Protein AF-A0A271JFL4-F1 (afdb_monomer_lite)

Structure (mmCIF, N/CA/C/O backbone):
data_AF-A0A271JFL4-F1
#
_entry.id   AF-A0A271JFL4-F1
#
loop_
_atom_site.group_PDB
_atom_site.id
_atom_site.type_symbol
_atom_site.label_atom_id
_atom_site.label_alt_id
_atom_site.label_comp_id
_atom_site.label_asym_id
_atom_site.label_entity_id
_atom_site.label_seq_id
_atom_site.pdbx_PDB_ins_code
_atom_site.Cartn_x
_atom_site.Cartn_y
_atom_site.Cartn_z
_atom_site.occupancy
_atom_site.B_iso_or_equiv
_atom_site.auth_seq_id
_atom_site.auth_comp_id
_atom_site.auth_asym_id
_atom_site.auth_atom_id
_atom_site.pdbx_PDB_model_num
ATOM 1 N N . MET A 1 1 ? 11.019 -20.617 -13.189 1.00 50.66 1 MET A N 1
ATOM 2 C CA . MET A 1 1 ? 11.891 -19.596 -12.569 1.00 50.66 1 MET A CA 1
ATOM 3 C C . MET A 1 1 ? 11.987 -18.333 -13.419 1.00 50.66 1 MET A C 1
ATOM 5 O O . MET A 1 1 ? 11.878 -17.269 -12.836 1.00 50.66 1 MET A O 1
ATOM 9 N N . GLU A 1 2 ? 12.081 -18.415 -14.754 1.00 57.59 2 GLU A N 1
ATOM 10 C CA . GLU A 1 2 ? 12.152 -17.226 -15.637 1.00 57.59 2 GLU A CA 1
ATOM 11 C C . GLU A 1 2 ? 10.976 -16.249 -15.477 1.00 57.59 2 GLU A C 1
ATOM 13 O O . GLU A 1 2 ? 11.210 -15.077 -15.221 1.00 57.59 2 GLU A O 1
ATOM 18 N N . VAL A 1 3 ? 9.728 -16.735 -15.473 1.00 57.0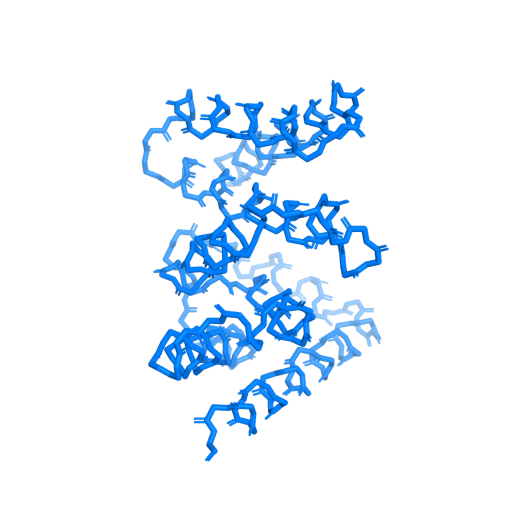0 3 VAL A N 1
ATOM 19 C CA . VAL A 1 3 ? 8.528 -15.884 -15.285 1.00 57.00 3 VAL A CA 1
ATOM 20 C C . VAL A 1 3 ? 8.531 -15.152 -13.934 1.00 57.00 3 VAL A C 1
ATOM 22 O O . VAL A 1 3 ? 8.027 -14.046 -13.809 1.00 57.00 3 VAL A O 1
ATOM 25 N N . LEU A 1 4 ? 9.117 -15.748 -12.894 1.00 57.62 4 LEU A N 1
ATOM 26 C CA . LEU A 1 4 ? 9.225 -15.122 -11.573 1.00 57.62 4 LEU A CA 1
ATOM 27 C C . LEU A 1 4 ? 10.304 -14.047 -11.524 1.00 57.62 4 LEU A C 1
ATOM 29 O O . LEU A 1 4 ? 10.084 -12.993 -10.934 1.00 57.62 4 LEU A O 1
ATOM 33 N N . GLN A 1 5 ? 11.441 -14.309 -12.165 1.00 65.31 5 GLN A N 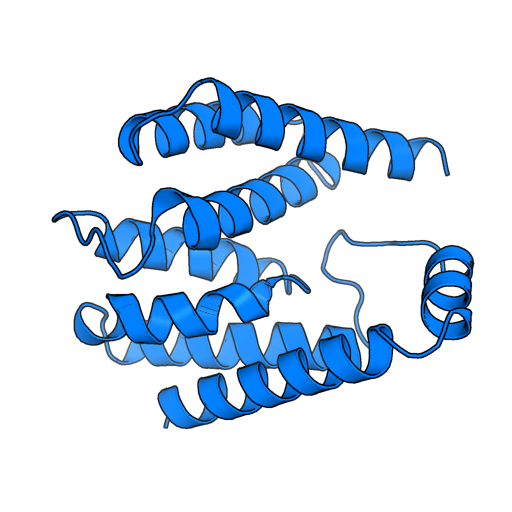1
ATOM 34 C CA . GLN A 1 5 ? 12.510 -13.332 -12.328 1.00 65.31 5 GLN A CA 1
ATOM 35 C C . GLN A 1 5 ? 12.007 -12.121 -13.124 1.00 65.31 5 GLN A C 1
ATOM 37 O O . GLN A 1 5 ? 12.209 -10.987 -12.713 1.00 65.31 5 GLN A O 1
ATOM 42 N N . GLU A 1 6 ? 11.289 -12.369 -14.219 1.00 68.81 6 GLU A N 1
ATOM 43 C CA . GLU A 1 6 ? 10.709 -11.340 -15.081 1.00 68.81 6 GLU A CA 1
ATOM 44 C C . GLU A 1 6 ? 9.707 -10.459 -14.328 1.00 68.81 6 GLU A C 1
ATOM 46 O O . GLU A 1 6 ? 9.824 -9.236 -14.347 1.00 68.81 6 GLU A O 1
ATOM 51 N N . ARG A 1 7 ? 8.787 -11.063 -13.567 1.00 70.00 7 ARG A N 1
ATOM 52 C CA . ARG A 1 7 ? 7.837 -10.327 -12.719 1.00 70.00 7 ARG A CA 1
ATOM 53 C C . ARG A 1 7 ? 8.519 -9.394 -11.722 1.00 70.00 7 ARG A C 1
ATOM 55 O O . ARG A 1 7 ? 8.090 -8.254 -11.556 1.00 70.00 7 ARG A O 1
ATOM 62 N N . VAL A 1 8 ? 9.535 -9.903 -11.024 1.00 69.44 8 VAL A N 1
ATOM 63 C CA . VAL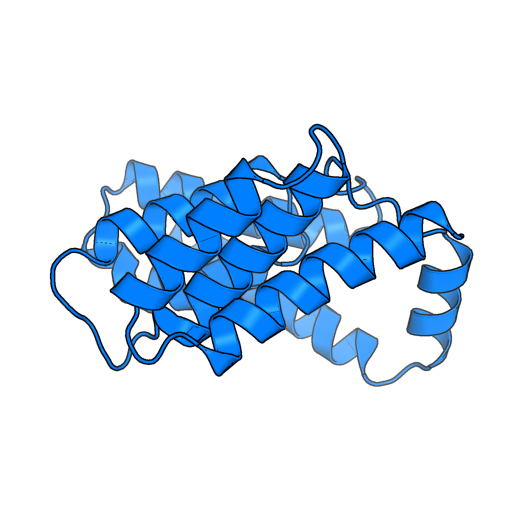 A 1 8 ? 10.270 -9.131 -10.016 1.00 69.44 8 VAL A CA 1
ATOM 64 C C . VAL A 1 8 ? 11.053 -8.011 -10.690 1.00 69.44 8 VAL A C 1
ATOM 66 O O . VAL A 1 8 ? 10.995 -6.885 -10.211 1.00 69.44 8 VAL A O 1
ATOM 69 N N . ASN A 1 9 ? 11.706 -8.284 -11.819 1.00 76.38 9 ASN A N 1
ATOM 70 C CA . ASN A 1 9 ? 12.466 -7.279 -12.558 1.00 76.38 9 ASN A CA 1
ATOM 71 C C . ASN A 1 9 ? 11.570 -6.125 -13.025 1.00 76.38 9 ASN A C 1
ATOM 73 O O . ASN A 1 9 ? 11.900 -4.978 -12.759 1.00 76.38 9 ASN A O 1
ATOM 77 N N . VAL A 1 10 ? 10.400 -6.410 -13.611 1.00 79.25 10 VAL A N 1
ATOM 78 C CA . VAL A 1 10 ? 9.464 -5.363 -14.066 1.00 79.25 10 VAL A CA 1
ATOM 79 C C . VAL A 1 10 ? 9.020 -4.465 -12.909 1.00 79.25 10 VAL A C 1
ATOM 81 O O . VAL A 1 10 ? 9.018 -3.242 -13.033 1.00 79.25 10 VAL A O 1
ATOM 84 N N . ALA A 1 11 ? 8.654 -5.055 -11.769 1.00 78.38 11 ALA A N 1
ATOM 85 C CA . ALA A 1 11 ? 8.220 -4.279 -10.613 1.00 78.38 11 ALA A CA 1
ATOM 86 C C . ALA A 1 11 ? 9.371 -3.476 -9.981 1.00 78.38 11 ALA A C 1
ATOM 88 O O . ALA A 1 11 ? 9.167 -2.341 -9.556 1.00 78.38 11 ALA A O 1
ATOM 89 N N . VAL A 1 12 ? 10.579 -4.043 -9.938 1.00 78.88 12 VAL A N 1
ATOM 90 C CA . VAL A 1 12 ? 11.787 -3.383 -9.426 1.00 78.88 12 VAL A CA 1
ATOM 91 C C . VAL A 1 12 ? 12.212 -2.223 -10.323 1.00 78.88 12 VAL A C 1
ATOM 93 O O . VAL A 1 12 ? 12.444 -1.132 -9.807 1.00 78.88 12 VAL A O 1
ATOM 96 N N . ASP A 1 13 ? 12.246 -2.417 -11.639 1.00 85.06 13 ASP A N 1
ATOM 97 C CA . ASP A 1 13 ? 12.589 -1.371 -12.605 1.00 85.06 13 ASP A CA 1
ATOM 98 C C . ASP A 1 13 ? 11.587 -0.213 -12.537 1.00 85.06 13 ASP A C 1
ATOM 100 O O . ASP A 1 13 ? 11.991 0.947 -12.470 1.00 85.06 13 ASP A O 1
ATOM 104 N N . ALA A 1 14 ? 10.288 -0.518 -12.444 1.00 84.81 14 ALA A N 1
ATOM 105 C CA . ALA A 1 14 ? 9.251 0.492 -12.245 1.00 84.81 14 ALA A CA 1
ATOM 106 C C . ALA A 1 14 ? 9.436 1.262 -10.925 1.00 84.81 14 ALA A C 1
ATOM 108 O O . ALA A 1 14 ? 9.312 2.485 -10.895 1.00 84.81 14 ALA A O 1
ATOM 109 N N . MET A 1 15 ? 9.764 0.574 -9.823 1.00 84.50 15 MET A N 1
ATOM 110 C CA . MET A 1 15 ? 10.021 1.243 -8.541 1.00 84.50 15 MET A CA 1
ATOM 111 C C . MET A 1 15 ? 11.263 2.132 -8.606 1.00 84.50 15 MET A C 1
ATOM 113 O O . MET A 1 15 ? 11.249 3.224 -8.035 1.00 84.50 15 MET A O 1
ATOM 117 N N . TYR A 1 16 ? 12.327 1.690 -9.282 1.00 85.38 16 TYR A N 1
ATOM 118 C CA . TYR A 1 16 ? 13.533 2.493 -9.470 1.00 85.38 16 TYR A CA 1
ATOM 119 C C . TYR A 1 16 ? 13.267 3.726 -10.321 1.00 85.38 16 TYR A C 1
ATOM 121 O O . TYR A 1 16 ? 13.756 4.799 -9.980 1.00 85.38 16 TYR A O 1
ATOM 129 N N . ASP A 1 17 ? 12.490 3.591 -11.392 1.00 87.88 17 ASP A N 1
ATOM 130 C CA . ASP A 1 17 ? 12.114 4.718 -12.236 1.00 87.88 17 ASP A CA 1
ATOM 131 C C . ASP A 1 17 ? 11.363 5.788 -11.432 1.00 87.88 17 ASP A C 1
ATOM 133 O O . ASP A 1 17 ? 11.796 6.938 -11.390 1.00 87.88 17 ASP A O 1
ATOM 137 N N . VAL A 1 18 ? 10.324 5.394 -10.684 1.00 86.31 18 VAL A N 1
ATOM 138 C CA . VAL A 1 18 ? 9.605 6.306 -9.778 1.00 86.31 18 VAL A CA 1
ATOM 139 C C . VAL A 1 18 ? 10.565 6.938 -8.762 1.00 86.31 18 VAL A C 1
ATOM 141 O O . VAL A 1 18 ? 10.610 8.160 -8.643 1.00 86.31 18 VAL A O 1
ATOM 144 N N . SER A 1 19 ? 11.373 6.124 -8.074 1.00 85.69 19 SER A N 1
ATOM 145 C CA . SER A 1 19 ? 12.281 6.586 -7.010 1.00 85.69 19 SER A CA 1
ATOM 146 C C . SER A 1 19 ? 13.342 7.575 -7.499 1.00 85.69 19 SER A C 1
ATOM 148 O O . SER A 1 19 ? 13.758 8.452 -6.746 1.00 85.69 19 SER A O 1
ATOM 150 N N . ASN A 1 20 ? 13.794 7.433 -8.746 1.00 89.62 20 ASN A N 1
ATOM 151 C CA . ASN A 1 20 ? 14.837 8.276 -9.325 1.00 89.62 20 ASN A CA 1
ATOM 152 C C . ASN A 1 20 ? 14.281 9.532 -10.008 1.00 89.62 20 ASN A C 1
ATOM 154 O O . ASN A 1 20 ? 15.002 10.525 -10.107 1.00 89.62 20 ASN A O 1
ATOM 158 N N . ASN A 1 21 ? 13.033 9.490 -10.483 1.00 90.94 21 ASN A N 1
ATOM 159 C CA . ASN A 1 21 ? 12.457 10.546 -11.316 1.00 90.94 21 ASN A CA 1
ATOM 160 C C . ASN A 1 21 ? 11.342 11.353 -10.633 1.00 90.94 21 ASN A C 1
ATOM 162 O O . ASN A 1 21 ? 10.933 12.375 -11.180 1.00 90.94 21 ASN A O 1
ATOM 166 N N . ALA A 1 22 ? 10.874 10.953 -9.446 1.00 89.12 22 ALA A N 1
ATOM 167 C CA . ALA A 1 22 ? 9.919 11.726 -8.657 1.00 89.12 22 ALA A CA 1
ATOM 168 C C . ALA A 1 22 ? 10.545 12.319 -7.393 1.00 89.12 22 ALA A C 1
ATOM 170 O O . ALA A 1 22 ? 11.108 11.609 -6.557 1.00 89.12 22 ALA A O 1
ATOM 171 N N . THR A 1 23 ? 10.356 13.626 -7.217 1.00 86.56 23 THR A N 1
ATOM 172 C CA . THR A 1 23 ? 10.768 14.381 -6.022 1.00 86.56 23 THR A CA 1
ATOM 173 C C . THR A 1 23 ? 9.592 14.748 -5.120 1.00 86.56 23 THR A C 1
ATOM 175 O O . THR A 1 23 ? 9.780 15.053 -3.943 1.00 86.56 23 THR A O 1
ATOM 178 N N . THR A 1 24 ? 8.376 14.686 -5.662 1.00 87.88 24 THR A N 1
ATOM 179 C CA . THR A 1 24 ? 7.114 14.961 -4.968 1.00 87.88 24 THR A CA 1
ATOM 180 C C . THR A 1 24 ? 6.196 13.742 -4.999 1.00 87.88 24 THR A C 1
ATOM 182 O O . THR A 1 24 ? 6.340 12.856 -5.848 1.00 87.88 24 THR A O 1
ATOM 185 N N . TRP A 1 25 ? 5.209 13.689 -4.098 1.00 89.12 25 TRP A N 1
ATOM 186 C CA . TRP A 1 25 ? 4.230 12.599 -4.114 1.00 89.12 25 TRP A CA 1
ATOM 187 C C . TRP A 1 25 ? 3.350 12.638 -5.371 1.00 89.12 25 TRP A C 1
ATOM 189 O O . TRP A 1 25 ? 2.926 11.584 -5.838 1.00 89.12 25 TRP A O 1
ATOM 199 N N . GLN A 1 26 ? 3.087 13.820 -5.944 1.00 91.44 26 GLN A N 1
ATOM 200 C CA . GLN A 1 26 ? 2.296 13.976 -7.167 1.00 91.44 26 GLN A CA 1
ATOM 201 C C . GLN A 1 26 ? 3.018 13.367 -8.372 1.00 91.44 26 GLN A C 1
ATOM 203 O O . GLN A 1 26 ? 2.409 12.617 -9.136 1.00 91.44 26 GLN A O 1
ATOM 208 N N . GLU A 1 27 ? 4.312 13.663 -8.527 1.00 92.81 27 GLU A N 1
ATOM 209 C CA . GLU A 1 27 ? 5.159 13.067 -9.569 1.00 92.81 27 GLU A CA 1
ATOM 210 C C . GLU A 1 27 ? 5.225 11.548 -9.400 1.00 92.81 27 GLU A C 1
ATOM 212 O O . GLU A 1 27 ? 5.016 10.807 -10.361 1.00 92.81 27 GLU A O 1
ATOM 217 N N . ALA A 1 28 ? 5.427 11.081 -8.164 1.00 92.31 28 ALA A N 1
ATOM 218 C CA . ALA A 1 28 ? 5.502 9.657 -7.871 1.00 92.31 28 ALA A CA 1
ATOM 219 C C . ALA A 1 28 ? 4.182 8.944 -8.170 1.00 92.31 28 ALA A C 1
ATOM 221 O O . ALA A 1 28 ? 4.178 7.880 -8.781 1.00 92.31 28 ALA A O 1
ATOM 222 N N . HIS A 1 29 ? 3.053 9.557 -7.808 1.00 94.38 29 HIS A N 1
ATOM 223 C CA . HIS A 1 29 ? 1.730 9.039 -8.126 1.00 94.38 29 HIS A CA 1
ATOM 224 C C . HIS A 1 29 ? 1.511 8.955 -9.640 1.00 94.38 29 HIS A C 1
ATOM 226 O O . HIS A 1 29 ? 1.060 7.922 -10.133 1.00 94.38 29 HIS A O 1
ATOM 232 N N . ALA A 1 30 ? 1.853 10.007 -10.388 1.00 95.69 30 ALA A N 1
ATOM 233 C CA . ALA A 1 30 ? 1.692 10.028 -11.838 1.00 95.69 30 ALA A CA 1
ATOM 234 C C . ALA A 1 30 ? 2.498 8.908 -12.518 1.00 95.69 30 ALA A C 1
ATOM 236 O O . ALA A 1 30 ? 1.928 8.152 -13.311 1.00 95.69 30 ALA A O 1
ATOM 237 N N . LEU A 1 31 ? 3.775 8.755 -12.147 1.00 95.75 31 LEU A N 1
ATOM 238 C CA . LEU A 1 31 ? 4.652 7.701 -12.663 1.00 95.75 31 LEU A CA 1
ATOM 239 C C . LEU A 1 31 ? 4.183 6.305 -12.232 1.00 95.75 31 LEU A C 1
ATOM 241 O O . LEU A 1 31 ? 4.090 5.401 -13.058 1.00 95.75 31 LEU A O 1
ATOM 245 N N . ALA A 1 32 ? 3.798 6.120 -10.967 1.00 94.69 32 ALA A N 1
ATOM 246 C CA . ALA A 1 32 ? 3.266 4.848 -10.481 1.00 94.69 32 ALA A CA 1
ATOM 247 C C . ALA A 1 32 ? 2.020 4.415 -11.271 1.00 94.69 32 ALA A C 1
ATOM 249 O O . ALA A 1 32 ? 1.898 3.258 -11.672 1.00 94.69 32 ALA A O 1
ATOM 250 N N . GLN A 1 33 ? 1.101 5.347 -11.536 1.00 96.94 33 GLN A N 1
ATOM 251 C CA . GLN A 1 33 ? -0.096 5.074 -12.330 1.00 96.94 33 GLN A CA 1
ATOM 252 C C . GLN A 1 33 ? 0.232 4.785 -13.802 1.00 96.94 33 GLN A C 1
ATOM 254 O O . GLN A 1 33 ? -0.459 3.988 -14.436 1.00 96.94 33 GLN A O 1
ATOM 259 N N . GLU A 1 34 ? 1.269 5.407 -14.362 1.00 97.31 34 GLU A N 1
ATOM 260 C CA . GLU A 1 34 ? 1.769 5.078 -15.698 1.00 97.31 34 GLU A CA 1
ATOM 261 C C . GLU A 1 34 ? 2.294 3.640 -15.767 1.00 97.31 34 GLU A C 1
ATOM 263 O O . GLU A 1 34 ? 1.829 2.869 -16.611 1.00 97.31 34 GLU A O 1
ATOM 268 N N . HIS A 1 35 ? 3.160 3.243 -14.832 1.00 93.88 35 HIS A N 1
ATOM 269 C CA . HIS A 1 35 ? 3.681 1.874 -14.747 1.00 93.88 35 HIS A CA 1
ATOM 270 C C . HIS A 1 35 ? 2.571 0.839 -14.564 1.00 93.88 35 HIS A C 1
ATOM 272 O O . HIS A 1 35 ? 2.559 -0.177 -15.257 1.00 93.88 35 HIS A O 1
ATOM 278 N N . ILE A 1 36 ? 1.584 1.108 -13.704 1.00 92.88 36 ILE A N 1
ATOM 279 C CA . ILE A 1 36 ? 0.429 0.215 -13.508 1.00 92.88 36 ILE A CA 1
ATOM 280 C C . ILE A 1 36 ? -0.380 0.050 -14.804 1.00 92.88 36 ILE A C 1
ATOM 282 O O . ILE A 1 36 ? -0.747 -1.071 -15.165 1.00 92.88 36 ILE A O 1
ATOM 286 N N . ARG A 1 37 ? -0.661 1.147 -15.524 1.00 95.19 37 ARG A N 1
ATOM 287 C CA . ARG A 1 37 ? -1.426 1.097 -16.784 1.00 95.19 37 ARG A CA 1
ATOM 288 C C . ARG A 1 37 ? -0.681 0.344 -17.884 1.00 95.19 37 ARG A C 1
ATOM 290 O O . ARG A 1 37 ? -1.320 -0.392 -18.638 1.00 95.19 37 ARG A O 1
ATOM 297 N N . ASN A 1 38 ? 0.635 0.525 -17.959 1.00 93.81 38 ASN A N 1
ATOM 298 C CA . ASN A 1 38 ? 1.485 -0.064 -18.991 1.00 93.81 38 ASN A CA 1
ATOM 299 C C . ASN A 1 38 ? 1.880 -1.517 -18.688 1.00 93.81 38 ASN A C 1
ATOM 301 O O . ASN A 1 38 ? 2.250 -2.247 -19.605 1.00 93.81 38 ASN A O 1
ATOM 305 N N . ALA A 1 39 ? 1.770 -1.959 -17.432 1.00 87.88 39 ALA A N 1
ATOM 306 C CA . ALA A 1 39 ? 2.058 -3.333 -17.049 1.00 87.88 39 ALA A CA 1
ATOM 307 C C . ALA A 1 39 ? 1.106 -4.330 -17.729 1.00 87.88 39 ALA A C 1
ATOM 309 O O . ALA A 1 39 ? -0.118 -4.122 -17.793 1.00 87.88 39 ALA A O 1
ATOM 310 N N . GLU A 1 40 ? 1.680 -5.446 -18.188 1.00 87.44 40 GLU A N 1
ATOM 311 C CA . GLU A 1 40 ? 0.936 -6.540 -18.806 1.00 87.44 40 GLU A CA 1
ATOM 312 C C . GLU A 1 40 ? -0.152 -7.064 -17.849 1.00 87.44 40 GLU A C 1
ATOM 314 O O . GLU A 1 40 ? 0.130 -7.291 -16.664 1.00 87.44 40 GLU A O 1
ATOM 319 N N . PRO A 1 41 ? -1.403 -7.245 -18.321 1.00 87.25 41 PRO A N 1
ATOM 320 C CA . PRO A 1 41 ? -2.491 -7.749 -17.493 1.00 87.25 41 PRO A CA 1
ATOM 321 C C . PRO A 1 41 ? -2.181 -9.078 -16.793 1.00 87.25 41 PRO A C 1
ATOM 323 O O . PRO A 1 41 ? -1.385 -9.894 -17.247 1.00 87.25 41 PRO A O 1
ATOM 326 N N . GLY A 1 42 ? -2.891 -9.327 -15.693 1.00 83.00 42 GLY A N 1
ATOM 327 C CA . GLY A 1 42 ? -2.722 -10.533 -14.889 1.00 83.00 42 GLY A CA 1
ATOM 328 C C . GLY A 1 42 ? -1.635 -10.362 -13.834 1.00 83.00 42 GLY A C 1
ATOM 329 O O . GLY A 1 42 ? -1.552 -9.329 -13.169 1.00 83.00 42 GLY A O 1
ATOM 330 N N . VAL A 1 43 ? -0.819 -11.398 -13.664 1.00 79.12 43 VAL A N 1
ATOM 331 C CA . VAL A 1 43 ? 0.121 -11.530 -12.544 1.00 79.12 43 VAL A CA 1
ATOM 332 C C . VAL A 1 43 ? 1.192 -10.427 -12.534 1.00 79.12 43 VAL A C 1
ATOM 334 O O . VAL A 1 43 ? 1.603 -9.980 -11.460 1.00 79.12 43 VAL A O 1
ATOM 337 N N . ILE A 1 44 ? 1.636 -9.957 -13.706 1.00 78.75 44 ILE A N 1
ATOM 338 C CA . ILE A 1 44 ? 2.633 -8.879 -13.818 1.00 78.75 44 ILE A CA 1
ATOM 339 C C . ILE A 1 44 ? 2.043 -7.565 -13.304 1.00 78.75 44 ILE A C 1
ATOM 341 O O . ILE A 1 44 ? 2.583 -6.998 -12.356 1.00 78.75 44 ILE A O 1
ATOM 345 N N . ARG A 1 45 ? 0.891 -7.126 -13.831 1.00 85.81 45 ARG A N 1
ATOM 346 C CA . ARG A 1 45 ? 0.197 -5.930 -13.332 1.00 85.81 45 ARG A CA 1
ATOM 347 C C . ARG A 1 45 ? -0.107 -6.008 -11.841 1.00 85.81 45 ARG A C 1
ATOM 349 O O . ARG A 1 45 ? 0.151 -5.043 -11.136 1.00 85.81 45 ARG A O 1
ATOM 356 N N . ALA A 1 46 ? -0.578 -7.150 -11.341 1.00 84.69 46 ALA A N 1
ATOM 357 C CA . ALA A 1 46 ? -0.836 -7.323 -9.912 1.00 84.69 46 ALA A CA 1
ATOM 358 C C . ALA A 1 46 ? 0.434 -7.184 -9.053 1.00 84.69 46 ALA A C 1
ATOM 360 O O . ALA A 1 46 ? 0.367 -6.698 -7.925 1.00 84.69 46 ALA A O 1
ATOM 361 N N . THR A 1 47 ? 1.591 -7.600 -9.577 1.00 83.69 47 THR A N 1
ATOM 362 C CA . THR A 1 47 ? 2.886 -7.418 -8.902 1.00 83.69 47 THR A CA 1
ATOM 363 C C . THR A 1 47 ? 3.278 -5.936 -8.898 1.00 83.69 47 THR A C 1
ATOM 365 O O . THR A 1 47 ? 3.616 -5.402 -7.847 1.00 83.69 47 THR A O 1
ATOM 368 N N . VAL A 1 48 ? 3.151 -5.250 -10.041 1.00 87.06 48 VAL A N 1
ATOM 369 C CA . VAL A 1 48 ? 3.433 -3.809 -10.161 1.00 87.06 48 VAL A CA 1
ATOM 370 C C . VAL A 1 48 ? 2.518 -2.983 -9.255 1.00 87.06 48 VAL A C 1
ATOM 372 O O . VAL A 1 48 ? 3.008 -2.118 -8.541 1.00 87.06 48 VAL A O 1
ATOM 375 N N . GLU A 1 49 ? 1.215 -3.270 -9.212 1.00 91.00 49 GLU A N 1
ATOM 376 C CA . GLU A 1 49 ? 0.250 -2.586 -8.339 1.00 91.00 49 GLU A CA 1
ATOM 377 C C . GLU A 1 49 ? 0.644 -2.666 -6.860 1.00 91.00 49 GLU A C 1
ATOM 379 O O . GLU A 1 49 ? 0.673 -1.642 -6.179 1.00 91.00 49 GLU A O 1
ATOM 384 N N . GLN A 1 50 ? 0.996 -3.858 -6.368 1.00 89.94 50 GLN A N 1
ATOM 385 C CA . GLN A 1 50 ? 1.414 -4.052 -4.975 1.00 89.94 50 GLN A CA 1
ATOM 386 C C . GLN A 1 50 ? 2.729 -3.328 -4.670 1.00 89.94 50 GLN A C 1
ATOM 388 O O . GLN A 1 50 ? 2.846 -2.655 -3.646 1.00 89.94 50 GLN A O 1
ATOM 393 N N . SER A 1 51 ? 3.709 -3.424 -5.573 1.00 87.88 51 SER A N 1
ATOM 394 C CA . SER A 1 51 ? 4.994 -2.738 -5.434 1.00 87.88 51 SER A CA 1
ATOM 395 C C . SER A 1 51 ? 4.837 -1.217 -5.431 1.00 87.88 51 SER A C 1
ATOM 397 O O . SER A 1 51 ? 5.403 -0.551 -4.566 1.00 87.88 51 SER A O 1
ATOM 399 N N . MET A 1 52 ? 4.020 -0.669 -6.335 1.00 92.81 52 MET A N 1
ATOM 400 C CA . MET A 1 52 ? 3.707 0.760 -6.370 1.00 92.81 52 MET A CA 1
ATOM 401 C C . MET A 1 52 ? 2.949 1.200 -5.120 1.00 92.81 52 MET A C 1
ATOM 403 O O . MET A 1 52 ? 3.273 2.240 -4.559 1.00 92.81 52 MET A O 1
ATOM 407 N N . ALA A 1 53 ? 1.977 0.416 -4.649 1.00 93.38 53 ALA A N 1
ATOM 408 C CA . ALA A 1 53 ? 1.242 0.732 -3.431 1.00 93.38 53 ALA A CA 1
ATOM 409 C C . ALA A 1 53 ? 2.172 0.808 -2.217 1.00 93.38 53 ALA A C 1
ATOM 411 O O . ALA A 1 53 ? 2.179 1.816 -1.514 1.00 93.38 53 ALA A O 1
ATOM 412 N N . LYS A 1 54 ? 3.035 -0.195 -2.024 1.00 89.94 54 LYS A N 1
ATOM 413 C CA . LYS A 1 54 ? 4.045 -0.169 -0.960 1.00 89.94 54 LYS A CA 1
ATOM 414 C C . LYS A 1 54 ? 4.986 1.030 -1.096 1.00 89.94 54 LYS A C 1
ATOM 416 O O . LYS A 1 54 ? 5.222 1.725 -0.109 1.00 89.94 54 LYS A O 1
ATOM 421 N N . LEU A 1 55 ? 5.515 1.284 -2.297 1.00 89.69 55 LEU A N 1
ATOM 422 C CA . LEU A 1 55 ? 6.417 2.411 -2.549 1.00 89.69 55 LEU A CA 1
ATOM 423 C C . LEU A 1 55 ? 5.746 3.745 -2.214 1.00 89.69 55 LEU A C 1
ATOM 425 O O . LEU A 1 55 ? 6.349 4.585 -1.552 1.00 89.69 55 LEU A O 1
ATOM 429 N N . MET A 1 56 ? 4.492 3.929 -2.621 1.00 91.38 56 MET A N 1
ATOM 430 C CA . MET A 1 56 ? 3.747 5.150 -2.339 1.00 91.38 56 MET A CA 1
ATOM 431 C C . MET A 1 56 ? 3.493 5.316 -0.844 1.00 91.38 56 MET A C 1
ATOM 433 O O . MET A 1 56 ? 3.790 6.381 -0.312 1.00 91.38 56 MET A O 1
ATOM 437 N N . LEU A 1 57 ? 3.027 4.276 -0.145 1.00 89.94 57 LEU A N 1
ATOM 438 C CA . LEU A 1 57 ? 2.745 4.347 1.294 1.00 89.94 57 LEU A CA 1
ATOM 439 C C . LEU A 1 57 ? 4.002 4.601 2.141 1.00 89.94 57 LEU A C 1
ATOM 441 O O . LEU A 1 57 ? 3.960 5.398 3.075 1.00 89.94 57 LEU A O 1
ATOM 445 N N . VAL A 1 58 ? 5.120 3.944 1.821 1.00 86.12 58 VAL A N 1
ATOM 446 C CA . VAL A 1 58 ? 6.349 4.009 2.633 1.00 86.12 58 VAL A CA 1
ATOM 447 C C . VAL A 1 58 ? 7.259 5.166 2.213 1.00 86.12 58 VAL A C 1
ATOM 449 O O . VAL A 1 58 ? 7.870 5.817 3.063 1.00 86.12 58 VAL A O 1
ATOM 452 N N . GLY A 1 59 ? 7.378 5.408 0.908 1.00 83.75 59 GLY A N 1
ATOM 453 C CA . GLY A 1 59 ? 8.347 6.339 0.332 1.00 83.75 59 GLY A CA 1
ATOM 454 C C . GLY A 1 59 ? 7.828 7.765 0.166 1.00 83.75 59 GLY A C 1
ATOM 455 O O . GLY A 1 59 ? 8.568 8.705 0.438 1.00 83.75 59 GLY A O 1
ATOM 456 N N . TYR A 1 60 ? 6.568 7.936 -0.245 1.00 83.50 60 TYR A N 1
ATOM 457 C CA . TYR A 1 60 ? 6.060 9.237 -0.711 1.00 83.50 60 TYR A CA 1
ATOM 458 C C . TYR A 1 60 ? 4.921 9.807 0.130 1.00 83.50 60 TYR A C 1
ATOM 460 O O . TYR A 1 60 ? 4.811 11.021 0.278 1.00 83.50 60 TYR A O 1
ATOM 468 N N . LEU A 1 61 ? 4.098 8.951 0.727 1.00 81.56 61 LEU A N 1
ATOM 469 C CA . LEU A 1 61 ? 2.983 9.334 1.593 1.00 81.56 61 LEU A CA 1
ATOM 470 C C . LEU A 1 61 ? 3.394 9.275 3.069 1.00 81.56 61 LEU A C 1
ATOM 472 O O . LEU A 1 61 ? 2.617 8.894 3.938 1.00 81.56 61 LEU A O 1
ATOM 476 N N . ASN A 1 62 ? 4.643 9.643 3.358 1.00 65.81 62 ASN A N 1
ATOM 477 C CA . ASN A 1 62 ? 5.213 9.541 4.692 1.00 65.81 62 ASN A CA 1
ATOM 478 C C . ASN A 1 62 ? 4.472 10.455 5.705 1.00 65.81 62 ASN A C 1
ATOM 480 O O . ASN A 1 62 ? 4.214 11.625 5.404 1.00 65.81 62 ASN A O 1
ATOM 484 N N . PRO A 1 63 ? 4.203 9.972 6.937 1.00 54.28 63 PRO A N 1
ATOM 485 C CA . PRO A 1 63 ? 3.530 10.715 8.009 1.00 54.28 63 PRO A CA 1
ATOM 486 C C . PRO A 1 63 ? 4.096 12.107 8.333 1.00 54.28 63 PRO A C 1
ATOM 488 O O . PRO A 1 63 ? 3.379 12.947 8.879 1.00 54.28 63 PRO A O 1
ATOM 491 N N . ASN A 1 64 ? 5.374 12.358 8.035 1.00 53.41 64 ASN A N 1
ATOM 492 C CA . ASN A 1 64 ? 6.062 13.594 8.419 1.00 53.41 64 ASN A CA 1
ATOM 493 C C . ASN A 1 64 ? 5.865 14.759 7.435 1.00 53.41 64 ASN A C 1
ATOM 495 O O . ASN A 1 64 ? 6.232 15.888 7.754 1.00 53.41 64 ASN A O 1
ATOM 499 N N . THR A 1 65 ? 5.276 14.512 6.262 1.00 55.38 65 THR A N 1
ATOM 500 C CA . THR A 1 65 ? 5.079 15.516 5.201 1.00 55.38 65 THR A CA 1
ATOM 501 C C . THR A 1 65 ? 3.626 15.550 4.734 1.00 55.38 65 THR A C 1
ATOM 503 O O . THR A 1 65 ? 3.361 15.618 3.538 1.00 55.38 65 THR A O 1
ATOM 506 N N . ARG A 1 66 ? 2.672 15.466 5.677 1.00 59.94 66 ARG A N 1
ATOM 507 C CA . ARG A 1 66 ? 1.226 15.553 5.403 1.00 59.94 66 ARG A CA 1
ATOM 508 C C . ARG A 1 66 ? 0.915 16.774 4.529 1.00 59.94 66 ARG A C 1
ATOM 510 O O . ARG A 1 66 ? 0.855 17.900 5.019 1.00 59.94 66 ARG A O 1
ATOM 517 N N . GLU A 1 67 ? 0.647 16.525 3.254 1.00 63.62 67 GLU A N 1
ATOM 518 C CA . GLU A 1 67 ? 0.055 17.497 2.343 1.00 63.62 67 GLU A CA 1
ATOM 519 C C . GLU A 1 67 ? -1.446 17.225 2.206 1.00 63.62 67 GLU A C 1
ATOM 521 O O . GLU A 1 67 ? -1.895 16.076 2.155 1.00 63.62 67 GLU A O 1
ATOM 526 N N . SER A 1 68 ? -2.250 18.287 2.157 1.00 60.69 68 SER A N 1
ATOM 527 C CA . SER A 1 68 ? -3.692 18.190 1.915 1.00 60.69 68 SER A CA 1
ATOM 528 C C . SER A 1 68 ? -3.986 17.410 0.626 1.00 60.69 68 SER A C 1
ATOM 530 O O . SER A 1 68 ? -3.372 17.689 -0.401 1.00 60.69 68 SER A O 1
ATOM 532 N N . GLY A 1 69 ? -4.940 16.474 0.660 1.00 70.62 69 GLY A N 1
ATOM 533 C CA . GLY A 1 69 ? -5.326 15.657 -0.505 1.00 70.62 69 GLY A CA 1
ATOM 534 C C . GLY A 1 69 ? -4.637 14.290 -0.597 1.00 70.62 69 GLY A C 1
ATOM 535 O O . GLY A 1 69 ? -5.025 13.470 -1.420 1.00 70.62 69 GLY A O 1
ATOM 536 N N . THR A 1 70 ? -3.670 14.004 0.279 1.00 86.00 70 THR A N 1
ATOM 537 C CA . THR A 1 70 ? -3.005 12.689 0.346 1.00 86.00 70 THR A CA 1
ATOM 538 C C . THR A 1 70 ? -3.770 11.654 1.174 1.00 86.00 70 THR A C 1
ATOM 540 O O . THR A 1 70 ? -3.530 10.464 1.009 1.00 86.00 70 THR A O 1
ATOM 543 N N . THR A 1 71 ? -4.723 12.072 2.018 1.00 89.00 71 THR A N 1
ATOM 544 C CA . THR A 1 71 ? -5.531 11.178 2.871 1.00 89.00 71 THR A CA 1
ATOM 545 C C . THR A 1 71 ? -6.310 10.137 2.069 1.00 89.00 71 THR A C 1
ATOM 547 O O . THR A 1 71 ? -6.233 8.949 2.384 1.00 89.00 71 THR A O 1
ATOM 550 N N . ASP A 1 72 ? -7.016 10.560 1.019 1.00 90.44 72 ASP A N 1
ATOM 551 C CA . ASP A 1 72 ? -7.795 9.653 0.163 1.00 90.44 72 ASP A CA 1
ATOM 552 C C . ASP A 1 72 ? -6.874 8.769 -0.684 1.00 90.44 72 ASP A C 1
ATOM 554 O O . ASP A 1 72 ? -7.163 7.604 -0.944 1.00 90.44 72 ASP A O 1
ATOM 558 N N . LEU A 1 73 ? -5.713 9.303 -1.073 1.00 92.06 73 LEU A N 1
ATOM 559 C CA . LEU A 1 73 ? -4.717 8.554 -1.827 1.00 92.06 73 LEU A CA 1
ATOM 560 C C . LEU A 1 73 ? -4.050 7.465 -0.972 1.00 92.06 73 LEU A C 1
ATOM 562 O O . LEU A 1 73 ? -3.828 6.351 -1.442 1.00 92.06 73 LEU A O 1
ATOM 566 N N . ALA A 1 74 ? -3.765 7.770 0.293 1.00 92.56 74 ALA A N 1
ATOM 567 C CA . ALA A 1 74 ? -3.259 6.820 1.273 1.00 92.56 74 ALA A CA 1
ATOM 568 C C . ALA A 1 74 ? -4.274 5.698 1.540 1.00 92.56 74 ALA A C 1
ATOM 570 O O . ALA A 1 74 ? -3.884 4.532 1.638 1.00 92.56 74 ALA A O 1
ATOM 571 N N . LEU A 1 75 ? -5.570 6.030 1.588 1.00 94.44 75 LEU A N 1
ATOM 572 C CA . LEU A 1 75 ? -6.645 5.042 1.664 1.00 94.44 75 LEU A CA 1
ATOM 573 C C . LEU A 1 75 ? -6.644 4.130 0.427 1.00 94.44 75 LEU A C 1
ATOM 575 O O . LEU A 1 75 ? -6.563 2.911 0.568 1.00 94.44 75 LEU A O 1
ATOM 579 N N . ALA A 1 76 ? -6.617 4.715 -0.774 1.00 95.25 76 ALA A N 1
ATOM 580 C CA . ALA A 1 76 ? -6.633 3.971 -2.032 1.00 95.25 76 ALA A CA 1
ATOM 581 C C . ALA A 1 76 ? -5.445 3.001 -2.171 1.00 95.25 76 ALA A C 1
ATOM 583 O O . ALA A 1 76 ? -5.627 1.838 -2.527 1.00 95.25 76 ALA A O 1
ATOM 584 N N . TYR A 1 77 ? -4.221 3.435 -1.853 1.00 95.38 77 TYR A N 1
ATOM 585 C CA . TYR A 1 77 ? -3.059 2.541 -1.898 1.00 95.38 77 TYR A CA 1
ATOM 586 C C . TYR A 1 77 ? -3.077 1.477 -0.794 1.00 95.38 77 TYR A C 1
ATOM 588 O O . TYR A 1 77 ? -2.596 0.367 -1.020 1.00 95.38 77 TYR A O 1
ATOM 596 N N . SER A 1 78 ? -3.667 1.768 0.369 1.00 95.81 78 SER A N 1
ATOM 597 C CA . SER A 1 78 ? -3.874 0.750 1.407 1.00 95.81 78 SER A CA 1
ATOM 598 C C . SER A 1 78 ? -4.841 -0.336 0.929 1.00 95.81 78 SER A C 1
ATOM 600 O O . SER A 1 78 ? -4.553 -1.522 1.080 1.00 95.81 78 SER A O 1
ATOM 602 N N . GLN A 1 79 ? -5.939 0.055 0.276 1.00 96.19 79 GLN A N 1
ATOM 603 C CA . GLN A 1 79 ? -6.926 -0.869 -0.295 1.00 96.19 79 GLN A CA 1
ATOM 604 C C . GLN A 1 79 ? -6.319 -1.774 -1.371 1.00 96.19 79 GLN A C 1
ATOM 606 O O . GLN A 1 79 ? -6.584 -2.971 -1.364 1.00 96.19 79 GLN A O 1
ATOM 611 N N . VAL A 1 80 ? -5.409 -1.266 -2.212 1.00 95.00 80 VAL A N 1
ATOM 612 C CA . VAL A 1 80 ? -4.676 -2.107 -3.181 1.00 95.00 80 VAL A CA 1
ATOM 613 C C . VAL A 1 80 ? -3.947 -3.268 -2.492 1.00 95.00 80 VAL A C 1
ATOM 615 O O . VAL A 1 80 ? -3.981 -4.395 -2.987 1.00 95.00 80 VAL A O 1
ATOM 618 N N . LEU A 1 81 ? -3.292 -3.030 -1.351 1.00 92.62 81 LEU A N 1
ATOM 619 C CA . LEU A 1 81 ? -2.588 -4.090 -0.618 1.00 92.62 81 LEU A CA 1
ATOM 620 C C . LEU A 1 81 ? -3.561 -5.076 0.044 1.00 92.62 81 LEU A C 1
ATOM 622 O O . LEU A 1 81 ? -3.305 -6.283 0.032 1.00 92.62 81 LEU A O 1
ATOM 626 N N . VAL A 1 82 ? -4.678 -4.573 0.575 1.00 93.56 82 VAL A N 1
ATOM 627 C CA . VAL A 1 82 ? -5.738 -5.377 1.199 1.00 93.56 82 VAL A CA 1
ATOM 628 C C . VAL A 1 82 ? -6.418 -6.292 0.180 1.00 93.56 82 VAL A C 1
ATOM 630 O O . VAL A 1 82 ? -6.445 -7.507 0.375 1.00 93.56 82 VAL A O 1
ATOM 633 N N . ASP A 1 83 ? -6.885 -5.744 -0.942 1.00 91.88 83 ASP A N 1
ATOM 634 C CA . ASP A 1 83 ? -7.617 -6.475 -1.985 1.00 91.88 83 ASP A CA 1
ATOM 635 C C . ASP A 1 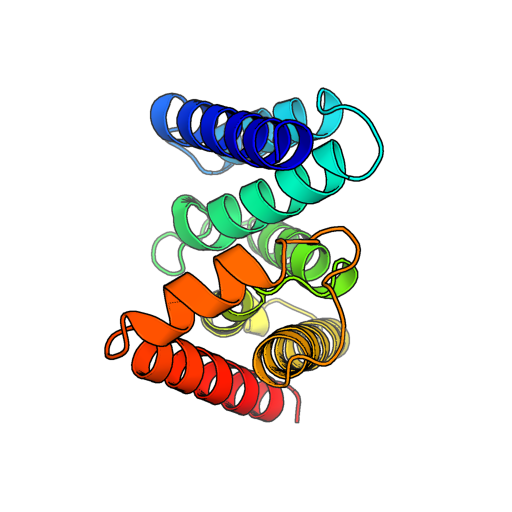83 ? -6.783 -7.596 -2.616 1.00 91.88 83 ASP A C 1
ATOM 637 O O . ASP A 1 83 ? -7.304 -8.619 -3.077 1.00 91.88 83 ASP A O 1
ATOM 641 N N . ARG A 1 84 ? -5.460 -7.413 -2.638 1.00 85.69 84 ARG A N 1
ATOM 642 C CA . ARG A 1 84 ? -4.501 -8.395 -3.156 1.00 85.69 84 ARG A CA 1
ATOM 643 C C . ARG A 1 84 ? -4.100 -9.447 -2.124 1.00 85.69 84 ARG A C 1
ATOM 645 O O . ARG A 1 84 ? -3.446 -10.427 -2.487 1.00 85.69 84 ARG A O 1
ATOM 652 N N . GLY A 1 85 ? -4.484 -9.276 -0.858 1.00 85.00 85 GLY A N 1
ATOM 653 C CA . GLY A 1 85 ? -3.989 -10.100 0.242 1.00 85.00 85 GLY A CA 1
ATOM 654 C C . GLY A 1 85 ? -2.465 -10.036 0.325 1.00 85.00 85 GLY A C 1
ATOM 655 O O . GLY A 1 85 ? -1.808 -11.064 0.496 1.00 85.00 85 GLY A O 1
ATOM 656 N N . SER A 1 86 ? -1.903 -8.849 0.085 1.00 82.81 86 SER A N 1
ATOM 657 C CA . SER A 1 86 ? -0.473 -8.673 -0.119 1.00 82.81 86 SER A CA 1
ATOM 658 C C . SER A 1 86 ? 0.306 -8.974 1.163 1.00 82.81 86 SER A C 1
ATOM 660 O O . SER A 1 86 ? -0.071 -8.490 2.232 1.00 82.81 86 SER A O 1
ATOM 662 N N . PRO A 1 87 ? 1.443 -9.686 1.078 1.00 71.94 87 PRO A N 1
ATOM 663 C CA . PRO A 1 87 ? 2.346 -9.841 2.213 1.00 71.94 87 PRO A CA 1
ATOM 664 C C . PRO A 1 87 ? 3.054 -8.544 2.609 1.00 71.94 87 PRO A C 1
ATOM 666 O O . PRO A 1 87 ? 3.858 -8.600 3.528 1.00 71.94 87 PRO A O 1
ATOM 669 N N . GLU A 1 88 ? 2.806 -7.453 1.873 1.00 80.44 88 GLU A N 1
ATOM 670 C CA . GLU A 1 88 ? 3.295 -6.094 2.119 1.00 80.44 88 GLU A CA 1
ATOM 671 C C . GLU A 1 88 ? 2.259 -5.212 2.841 1.00 80.44 88 GLU A C 1
ATOM 673 O O . GLU A 1 88 ? 2.495 -4.026 3.086 1.00 80.44 88 GLU A O 1
ATOM 678 N N . ALA A 1 89 ? 1.089 -5.773 3.175 1.00 88.56 89 ALA A N 1
ATOM 679 C CA . ALA A 1 89 ? 0.016 -5.060 3.858 1.00 88.56 89 ALA A CA 1
ATOM 680 C C . ALA A 1 89 ? 0.392 -4.595 5.279 1.00 88.56 89 ALA A C 1
ATOM 682 O O . ALA A 1 89 ? -0.304 -3.758 5.843 1.00 88.56 89 ALA A O 1
ATOM 683 N N . GLU A 1 90 ? 1.515 -5.034 5.854 1.00 85.19 90 GLU A N 1
ATOM 684 C CA . GLU A 1 90 ? 2.062 -4.465 7.091 1.00 85.19 90 GLU A CA 1
ATOM 685 C C . GLU A 1 90 ? 2.372 -2.969 6.961 1.00 85.19 90 GLU A C 1
ATOM 687 O O . GLU A 1 90 ? 2.291 -2.243 7.953 1.00 85.19 90 GLU A O 1
ATOM 692 N N . ALA A 1 91 ? 2.672 -2.486 5.747 1.00 86.12 91 ALA A N 1
ATOM 693 C CA . ALA A 1 91 ? 2.915 -1.068 5.485 1.00 86.12 91 ALA A CA 1
ATOM 694 C C . ALA A 1 91 ? 1.699 -0.189 5.831 1.00 86.12 91 ALA A C 1
ATOM 696 O O . ALA A 1 91 ? 1.861 0.984 6.165 1.00 86.12 91 ALA A O 1
ATOM 697 N N . VAL A 1 92 ? 0.494 -0.771 5.822 1.00 93.44 92 VAL A N 1
ATOM 698 C CA . VAL A 1 92 ? -0.763 -0.088 6.149 1.00 93.44 92 VAL A CA 1
ATOM 699 C C . VAL A 1 92 ? -0.794 0.395 7.600 1.00 93.44 92 VAL A C 1
ATOM 701 O O . VAL A 1 92 ? -1.449 1.394 7.874 1.00 93.44 92 VAL A O 1
ATOM 704 N N . LEU A 1 93 ? -0.079 -0.238 8.538 1.00 92.50 93 LEU A N 1
ATOM 705 C CA . LEU A 1 93 ? -0.098 0.170 9.951 1.00 92.50 93 LEU A CA 1
ATOM 706 C C . LEU A 1 93 ? 0.320 1.628 10.141 1.00 92.50 93 LEU A C 1
ATOM 708 O O . LEU A 1 93 ? -0.392 2.412 10.771 1.00 92.50 93 LEU A O 1
ATOM 712 N N . GLU A 1 94 ? 1.475 1.995 9.593 1.00 88.75 94 GLU A N 1
ATOM 713 C CA . GLU A 1 94 ? 1.987 3.356 9.722 1.00 88.75 94 GLU A CA 1
ATOM 714 C C . GLU A 1 94 ? 1.119 4.340 8.929 1.00 88.75 94 GLU A C 1
ATOM 716 O O . GLU A 1 94 ? 0.911 5.468 9.372 1.00 88.75 94 GLU A O 1
ATOM 721 N N . THR A 1 95 ? 0.503 3.896 7.829 1.00 90.38 95 THR A N 1
ATOM 722 C CA . THR A 1 95 ? -0.499 4.682 7.100 1.00 90.38 95 THR A CA 1
ATOM 723 C C . THR A 1 95 ? -1.754 4.938 7.936 1.00 90.38 95 THR A C 1
ATOM 725 O O . THR A 1 95 ? -2.193 6.081 8.020 1.00 90.38 95 THR A O 1
ATOM 728 N N . VAL A 1 96 ? -2.316 3.932 8.610 1.00 91.69 96 VAL A N 1
ATOM 729 C CA . VAL A 1 96 ? -3.489 4.089 9.489 1.00 91.69 96 VAL A CA 1
ATOM 730 C C . VAL A 1 96 ? -3.165 5.051 10.631 1.00 91.69 96 VAL A C 1
ATOM 732 O O . VAL A 1 96 ? -3.943 5.966 10.900 1.00 91.69 96 VAL A O 1
ATOM 735 N N . LYS A 1 97 ? -1.992 4.923 11.264 1.00 89.69 97 LYS A N 1
ATOM 736 C CA . LYS A 1 97 ? -1.537 5.869 12.300 1.00 89.69 97 LYS A CA 1
ATOM 737 C C . LYS A 1 97 ? -1.418 7.298 11.757 1.00 89.69 97 LYS A C 1
ATOM 739 O O . LYS A 1 97 ? -1.754 8.259 12.450 1.00 89.69 97 LYS A O 1
ATOM 744 N N . ALA A 1 98 ? -0.961 7.438 10.514 1.00 86.75 98 ALA A N 1
ATOM 745 C CA . ALA A 1 98 ? -0.697 8.719 9.872 1.00 86.75 98 ALA A CA 1
ATOM 746 C C . ALA A 1 98 ? -1.907 9.365 9.189 1.00 86.75 98 ALA A C 1
ATOM 748 O O . ALA A 1 98 ? -1.910 10.580 9.030 1.00 86.75 98 ALA A O 1
ATOM 749 N N . PHE A 1 99 ? -2.931 8.625 8.773 1.00 87.62 99 PHE A N 1
ATOM 750 C CA . PHE A 1 99 ? -4.049 9.155 7.974 1.00 87.62 99 PHE A CA 1
ATOM 751 C C . PHE A 1 99 ? -5.423 8.734 8.490 1.00 87.62 99 PHE A C 1
ATOM 753 O O . PHE A 1 99 ? -6.403 9.405 8.177 1.00 87.62 99 PHE A O 1
ATOM 760 N N . GLY A 1 100 ? -5.502 7.711 9.343 1.00 88.44 100 GLY A N 1
ATOM 761 C CA . GLY A 1 100 ? -6.757 7.102 9.783 1.00 88.44 100 GLY A CA 1
ATOM 762 C C . GLY A 1 100 ? -7.734 8.064 10.456 1.00 88.44 100 GLY A C 1
ATOM 763 O O . GLY A 1 100 ? -8.939 7.913 10.301 1.00 88.44 100 GLY A O 1
ATOM 764 N N . SER A 1 101 ? -7.250 9.122 11.119 1.00 89.50 101 SER A N 1
ATOM 765 C CA . SER A 1 101 ? -8.121 10.161 11.697 1.00 89.50 101 SER A CA 1
ATOM 766 C C . SER A 1 101 ? -8.922 10.953 10.655 1.00 89.50 101 SER A C 1
ATOM 768 O O . SER A 1 101 ? -9.868 11.645 11.016 1.00 89.50 101 SER A O 1
ATOM 770 N N . GLY A 1 102 ? -8.490 10.931 9.392 1.00 89.44 102 GLY A N 1
ATOM 771 C CA . GLY A 1 102 ? -9.170 11.570 8.267 1.00 89.44 102 GLY A CA 1
ATOM 772 C C . GLY A 1 102 ? -10.076 10.628 7.473 1.00 89.44 102 GLY A C 1
ATOM 773 O O . GLY A 1 102 ? -10.714 11.087 6.532 1.00 89.44 102 GLY A O 1
ATOM 774 N N . TRP A 1 103 ? -10.130 9.341 7.824 1.00 92.19 103 TRP A N 1
ATOM 775 C CA . TRP A 1 103 ? -10.965 8.341 7.158 1.00 92.19 103 TRP A CA 1
ATOM 776 C C . TRP A 1 103 ? -12.288 8.143 7.893 1.00 92.19 103 TRP A C 1
ATOM 778 O O . TRP A 1 103 ? -12.425 8.493 9.070 1.00 92.19 103 TRP A O 1
ATOM 788 N N . SER A 1 104 ? -13.279 7.566 7.209 1.00 95.25 104 SER A N 1
ATOM 789 C CA . SER A 1 104 ? -14.492 7.144 7.901 1.00 95.25 104 SER A CA 1
ATOM 790 C C . SER A 1 104 ? -14.185 5.965 8.841 1.00 95.25 104 SER A C 1
ATOM 792 O O . SER A 1 104 ? -13.262 5.189 8.576 1.00 95.25 104 SER A O 1
ATOM 794 N N . PRO A 1 105 ? -14.959 5.774 9.927 1.00 95.44 105 PRO A N 1
ATOM 795 C CA . PRO A 1 105 ? -14.785 4.611 10.797 1.00 95.44 105 PRO A CA 1
ATOM 796 C C . PRO A 1 105 ? -14.906 3.272 10.055 1.00 95.44 105 PRO A C 1
ATOM 798 O O . PRO A 1 105 ? -14.229 2.314 10.416 1.00 95.44 105 PRO A O 1
ATOM 801 N N . ALA A 1 106 ? -15.744 3.214 9.014 1.00 95.75 106 ALA A N 1
ATOM 802 C CA . ALA A 1 106 ? -15.908 2.024 8.187 1.00 95.75 106 ALA A CA 1
ATOM 803 C C . ALA A 1 106 ? -14.648 1.739 7.357 1.00 95.75 106 ALA A C 1
ATOM 805 O O . ALA A 1 106 ? -14.147 0.619 7.400 1.00 95.75 106 ALA A O 1
ATOM 806 N N . ASP A 1 107 ? -14.093 2.757 6.689 1.00 95.81 107 ASP A N 1
ATOM 807 C CA . ASP A 1 107 ? -12.869 2.616 5.887 1.00 95.81 107 ASP A CA 1
ATOM 808 C C . ASP A 1 107 ? -11.673 2.207 6.756 1.00 95.81 107 ASP A C 1
ATOM 810 O O . ASP A 1 107 ? -10.904 1.319 6.394 1.00 95.81 107 ASP A O 1
ATOM 814 N N . LEU A 1 108 ? -11.534 2.832 7.933 1.00 95.69 108 LEU A N 1
ATOM 815 C CA . LEU A 1 108 ? -10.493 2.496 8.903 1.00 95.69 108 LEU A CA 1
ATOM 816 C C . LEU A 1 108 ? -10.590 1.025 9.324 1.00 95.69 108 LEU A C 1
ATOM 818 O O . LEU A 1 108 ? -9.588 0.311 9.304 1.00 95.69 108 LEU A O 1
ATOM 822 N N . GLN A 1 109 ? -11.792 0.575 9.692 1.00 95.94 109 GLN A N 1
ATOM 823 C CA . GLN A 1 109 ? -12.029 -0.797 10.124 1.00 95.94 109 GLN A CA 1
ATOM 824 C C . GLN A 1 109 ? -11.761 -1.800 8.996 1.00 95.94 109 GLN A C 1
ATOM 826 O O . GLN A 1 109 ? -11.086 -2.804 9.225 1.00 95.94 109 GLN A O 1
ATOM 831 N N . GLU A 1 110 ? -12.254 -1.532 7.789 1.00 95.62 110 GLU A N 1
ATOM 832 C CA . GLU A 1 110 ? -12.063 -2.394 6.622 1.00 95.62 110 GLU A CA 1
ATOM 833 C C . GLU A 1 110 ? -10.579 -2.564 6.290 1.00 95.62 110 GLU A C 1
ATOM 835 O O . GLU A 1 110 ? -10.074 -3.688 6.231 1.00 95.62 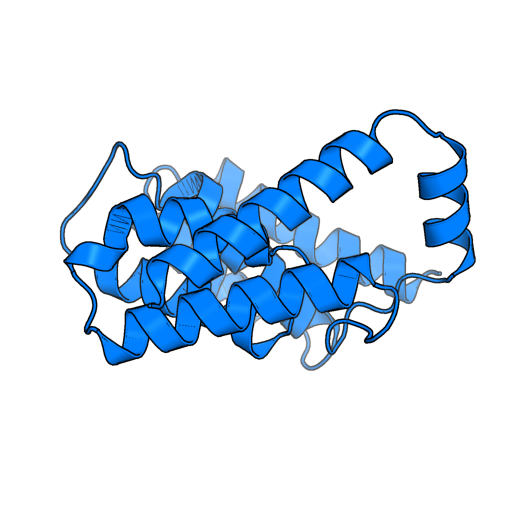110 GLU A O 1
ATOM 840 N N . VAL A 1 111 ? -9.860 -1.450 6.146 1.00 96.06 111 VAL A N 1
ATOM 841 C CA . VAL A 1 111 ? -8.442 -1.457 5.787 1.00 96.06 111 VAL A CA 1
ATOM 842 C C . VAL A 1 111 ? -7.599 -2.114 6.872 1.00 96.06 111 VAL A C 1
ATOM 844 O O . VAL A 1 111 ? -6.732 -2.932 6.565 1.00 96.06 111 VAL A O 1
ATOM 847 N N . ALA A 1 112 ? -7.858 -1.804 8.142 1.00 95.69 112 ALA A N 1
ATOM 848 C CA . ALA A 1 112 ? -7.066 -2.340 9.236 1.00 95.69 112 ALA A CA 1
ATOM 849 C C . ALA A 1 112 ? -7.282 -3.852 9.428 1.00 95.69 112 ALA A C 1
ATOM 851 O O . ALA A 1 112 ? -6.312 -4.606 9.548 1.00 95.69 112 ALA A O 1
ATOM 852 N N . LEU A 1 113 ? -8.531 -4.331 9.384 1.00 96.19 113 LEU A N 1
ATOM 853 C CA . LEU A 1 113 ? -8.819 -5.767 9.474 1.00 96.19 113 LEU A CA 1
ATOM 854 C C . LEU A 1 113 ? -8.321 -6.530 8.246 1.00 96.19 113 LEU A C 1
ATOM 856 O O . LEU A 1 113 ? -7.755 -7.616 8.395 1.00 96.19 113 LEU A O 1
ATOM 860 N N . GLY A 1 114 ? -8.504 -5.966 7.052 1.00 94.88 114 GLY A N 1
ATOM 861 C CA . GLY A 1 114 ? -8.046 -6.561 5.802 1.00 94.88 114 GLY A CA 1
ATOM 862 C C . GLY A 1 114 ? -6.525 -6.700 5.750 1.00 94.88 114 GLY A C 1
ATOM 863 O O . GLY A 1 114 ? -6.011 -7.771 5.424 1.00 94.88 114 GLY A O 1
ATOM 864 N N . ALA A 1 115 ? -5.797 -5.660 6.161 1.00 94.25 115 ALA A N 1
ATOM 865 C CA . ALA A 1 115 ? -4.340 -5.681 6.203 1.00 94.25 115 ALA A CA 1
ATOM 866 C C . ALA A 1 115 ? -3.814 -6.687 7.237 1.00 94.25 115 ALA A C 1
ATOM 868 O O . ALA A 1 115 ? -2.919 -7.476 6.932 1.00 94.25 115 ALA A O 1
ATOM 869 N N . ALA A 1 116 ? -4.418 -6.733 8.431 1.00 92.62 116 ALA A N 1
ATOM 870 C CA . ALA A 1 116 ? -4.071 -7.729 9.442 1.00 92.62 116 ALA A CA 1
ATOM 871 C C . ALA A 1 116 ? -4.284 -9.163 8.930 1.00 92.62 116 ALA A C 1
ATOM 873 O O . ALA A 1 116 ? -3.413 -10.017 9.096 1.00 92.62 116 ALA A O 1
ATOM 874 N N . ALA A 1 117 ? -5.415 -9.426 8.267 1.00 91.00 117 ALA A N 1
ATOM 875 C CA . ALA A 1 117 ? -5.717 -10.735 7.697 1.00 91.00 117 ALA A CA 1
ATOM 876 C C . ALA A 1 117 ? -4.725 -11.138 6.592 1.00 91.00 117 ALA A C 1
ATOM 878 O O . ALA A 1 117 ? -4.282 -12.287 6.564 1.00 91.00 117 ALA A O 1
ATOM 879 N N . ALA A 1 118 ? -4.337 -10.205 5.717 1.00 88.25 118 ALA A N 1
ATOM 880 C CA . ALA A 1 118 ? -3.352 -10.442 4.663 1.00 88.25 118 ALA A CA 1
ATOM 881 C C . ALA A 1 118 ? -1.975 -10.829 5.232 1.00 88.25 118 ALA A C 1
ATOM 883 O O . ALA A 1 118 ? -1.377 -11.826 4.813 1.00 88.25 118 ALA A O 1
ATOM 884 N N . VAL A 1 119 ? -1.506 -10.094 6.245 1.00 83.75 119 VAL A N 1
ATOM 885 C CA . VAL A 1 119 ? -0.228 -10.369 6.915 1.00 83.75 119 VAL A CA 1
ATOM 886 C C . VAL A 1 119 ? -0.249 -11.729 7.617 1.00 83.75 119 VAL A C 1
ATOM 888 O O . VAL A 1 119 ? 0.672 -12.531 7.453 1.00 83.75 119 VAL A O 1
ATOM 891 N N . GLU A 1 120 ? -1.309 -12.032 8.366 1.00 84.38 120 GLU A N 1
ATOM 892 C CA . GLU A 1 120 ? -1.444 -13.316 9.060 1.00 84.38 120 GLU A CA 1
ATOM 893 C C . GLU A 1 120 ? -1.524 -14.500 8.096 1.00 84.38 120 GLU A C 1
ATOM 895 O O . GLU A 1 120 ? -0.884 -15.525 8.334 1.00 84.38 120 GLU A O 1
ATOM 900 N N . ALA A 1 121 ? -2.260 -14.361 6.990 1.00 79.69 121 ALA A N 1
ATOM 901 C CA . ALA A 1 121 ? -2.367 -15.400 5.970 1.00 79.69 121 ALA A CA 1
ATOM 902 C C . ALA A 1 121 ? -1.007 -15.717 5.327 1.00 79.69 121 ALA A C 1
ATOM 904 O O . ALA A 1 121 ? -0.702 -16.889 5.074 1.00 79.69 121 ALA A O 1
ATOM 905 N N . HIS A 1 122 ? -0.176 -14.692 5.110 1.00 75.44 122 HIS A N 1
ATOM 906 C CA . HIS A 1 122 ? 1.187 -14.865 4.623 1.00 75.44 122 HIS A CA 1
ATOM 907 C C . HIS A 1 122 ? 2.074 -15.592 5.643 1.00 75.44 122 HIS A C 1
ATOM 909 O O . HIS A 1 122 ? 2.739 -16.568 5.289 1.00 75.44 122 HIS A O 1
ATOM 915 N N . VAL A 1 123 ? 2.049 -15.161 6.911 1.00 70.25 123 VAL A N 1
ATOM 916 C CA . VAL A 1 123 ? 2.862 -15.750 7.988 1.00 70.25 123 VAL A CA 1
ATOM 917 C C . VAL A 1 123 ? 2.457 -17.197 8.295 1.00 70.25 123 VAL A C 1
ATOM 919 O O . VAL A 1 123 ? 3.321 -18.046 8.498 1.00 70.25 123 VAL A O 1
ATOM 922 N N . ALA A 1 124 ? 1.161 -17.516 8.277 1.00 67.06 124 ALA A N 1
ATOM 923 C CA . ALA A 1 124 ? 0.648 -18.866 8.528 1.00 67.06 124 ALA A CA 1
ATOM 924 C C . ALA A 1 124 ? 0.942 -19.870 7.392 1.00 67.06 124 ALA A C 1
ATOM 926 O O . ALA A 1 124 ? 0.592 -21.045 7.502 1.00 67.06 124 ALA A O 1
ATOM 927 N N . GLY A 1 125 ? 1.552 -19.429 6.284 1.00 60.31 125 GLY A N 1
ATOM 928 C CA . GLY A 1 125 ? 1.868 -20.272 5.128 1.00 60.31 125 GLY A CA 1
ATOM 929 C C . GLY A 1 125 ? 0.646 -20.757 4.336 1.00 60.31 125 GLY A C 1
ATOM 930 O O . GLY A 1 125 ? 0.781 -21.678 3.533 1.00 60.31 125 GLY A O 1
ATOM 931 N N . GLY A 1 126 ? -0.538 -20.171 4.560 1.00 46.94 126 GLY A N 1
ATOM 932 C CA . GLY A 1 126 ? -1.821 -20.819 4.265 1.00 46.94 126 GLY A CA 1
ATOM 933 C C . GLY A 1 126 ? -2.627 -20.289 3.082 1.00 46.94 126 GLY A C 1
ATOM 934 O O . GLY A 1 126 ? -3.548 -20.971 2.650 1.00 46.94 126 GLY A O 1
ATOM 935 N N . THR A 1 127 ? -2.329 -19.115 2.523 1.00 40.41 127 THR A N 1
ATOM 936 C CA . THR A 1 127 ? -2.940 -18.700 1.247 1.00 40.41 127 THR A CA 1
ATOM 937 C C . THR A 1 127 ? -1.897 -17.944 0.428 1.00 40.41 127 THR A C 1
ATOM 939 O O . THR A 1 127 ? -1.282 -17.016 0.957 1.00 40.41 127 THR A O 1
ATOM 942 N N . PRO A 1 128 ? -1.632 -18.334 -0.833 1.00 45.72 128 PRO A N 1
ATOM 943 C CA . PRO A 1 128 ? -0.826 -17.507 -1.714 1.00 45.72 128 PRO A CA 1
ATOM 944 C C . PRO A 1 128 ? -1.534 -16.156 -1.800 1.00 45.72 128 PRO A C 1
ATOM 946 O O . PRO A 1 128 ? -2.744 -16.130 -2.035 1.00 45.72 128 PRO A O 1
ATOM 949 N N . CYS A 1 129 ? -0.812 -15.044 -1.614 1.00 47.19 129 CYS A N 1
ATOM 950 C CA . CYS A 1 129 ? -1.317 -13.766 -2.115 1.00 47.19 129 CYS A CA 1
ATOM 951 C C . CYS A 1 129 ? -1.820 -14.043 -3.533 1.00 47.19 129 CYS A C 1
ATOM 953 O O . CYS A 1 129 ? -1.153 -14.766 -4.285 1.00 47.19 129 CYS A O 1
ATOM 955 N N . LYS A 1 130 ? -3.012 -13.551 -3.864 1.00 40.91 130 LYS A N 1
ATOM 956 C CA . LYS A 1 130 ? -3.591 -13.725 -5.191 1.00 40.91 130 LYS A CA 1
ATOM 957 C C . LYS A 1 130 ? -2.570 -13.106 -6.150 1.00 40.91 130 LYS A C 1
ATOM 959 O O . LYS A 1 130 ? -2.404 -11.895 -6.142 1.00 40.91 130 LYS A O 1
ATOM 964 N N . ASP A 1 131 ? -1.813 -13.959 -6.844 1.00 44.97 131 ASP A N 1
ATOM 965 C CA . ASP A 1 131 ? -0.680 -13.660 -7.732 1.00 44.97 131 ASP A CA 1
ATOM 966 C C . ASP A 1 131 ? 0.766 -13.794 -7.167 1.00 44.97 131 ASP A C 1
ATOM 968 O O . ASP A 1 131 ? 1.685 -13.844 -7.973 1.00 44.97 131 ASP A O 1
ATOM 972 N N . CYS A 1 132 ? 1.067 -13.970 -5.872 1.00 45.53 132 CYS A N 1
ATOM 973 C CA . CYS A 1 132 ? 2.457 -13.991 -5.331 1.00 45.53 132 CYS A CA 1
ATOM 974 C C . CYS A 1 132 ? 3.174 -15.363 -5.308 1.00 45.53 132 CYS A C 1
ATOM 976 O O . CYS A 1 132 ? 3.952 -15.621 -4.387 1.00 45.53 132 CYS A O 1
ATOM 978 N N . ASP A 1 133 ? 2.937 -16.261 -6.267 1.00 45.75 133 ASP A N 1
ATOM 979 C CA . ASP A 1 133 ? 3.522 -17.618 -6.255 1.00 45.75 133 ASP A CA 1
ATOM 980 C C . ASP A 1 133 ? 5.065 -17.634 -6.339 1.00 45.75 133 ASP A C 1
ATOM 982 O O . ASP A 1 133 ? 5.653 -17.823 -7.401 1.00 45.75 133 ASP A O 1
ATOM 986 N N . LEU A 1 134 ? 5.747 -17.460 -5.202 1.00 42.19 134 LEU A N 1
ATOM 987 C CA . LEU A 1 134 ? 7.159 -17.791 -5.036 1.00 42.19 134 LEU A CA 1
ATOM 988 C C . LEU A 1 134 ? 7.290 -19.315 -4.867 1.00 42.19 134 LEU A C 1
ATOM 990 O O . LEU A 1 134 ? 6.591 -19.879 -4.011 1.00 42.19 134 LEU A O 1
ATOM 994 N N . PRO A 1 135 ? 8.197 -19.984 -5.610 1.00 44.25 135 PRO A N 1
ATOM 995 C CA . PRO A 1 135 ? 8.398 -21.423 -5.5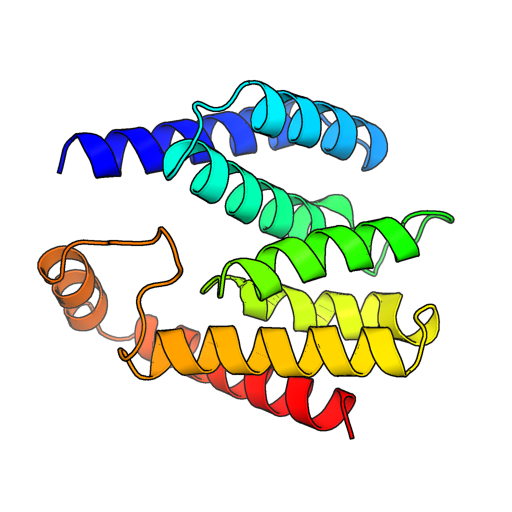20 1.00 44.25 135 PRO A CA 1
ATOM 996 C C . PRO A 1 135 ? 8.775 -21.813 -4.093 1.00 44.25 135 PRO A C 1
ATOM 998 O O . PRO A 1 135 ? 9.548 -21.116 -3.430 1.00 44.25 135 PRO A O 1
ATOM 1001 N N . ALA A 1 136 ? 8.255 -22.946 -3.624 1.00 44.47 136 ALA A N 1
ATOM 1002 C CA . ALA A 1 136 ? 8.473 -23.435 -2.262 1.00 44.47 136 ALA A CA 1
ATOM 1003 C C . ALA A 1 136 ? 9.965 -23.557 -1.883 1.00 44.47 136 ALA A C 1
ATOM 1005 O O . ALA A 1 136 ? 10.313 -23.424 -0.713 1.00 44.47 136 ALA A O 1
ATOM 1006 N N . GLU A 1 137 ? 10.844 -23.763 -2.865 1.00 40.06 137 GLU A N 1
ATOM 1007 C CA . GLU A 1 137 ? 12.297 -23.861 -2.690 1.00 40.06 137 GLU A CA 1
ATOM 1008 C C . GLU A 1 137 ? 12.940 -22.519 -2.317 1.00 40.06 137 GLU A C 1
ATOM 1010 O O . GLU A 1 137 ? 13.726 -22.473 -1.378 1.00 40.06 137 GLU A O 1
ATOM 1015 N N . VAL A 1 138 ? 12.528 -21.412 -2.947 1.00 42.19 138 VAL A N 1
ATOM 1016 C CA . VAL A 1 138 ? 13.005 -20.057 -2.599 1.00 42.19 138 VAL A CA 1
ATOM 1017 C C . VAL A 1 138 ? 12.546 -19.678 -1.191 1.00 42.19 138 VAL A C 1
ATOM 1019 O O . VAL A 1 138 ? 13.305 -19.109 -0.409 1.00 42.19 138 VAL A O 1
ATOM 1022 N N . ARG A 1 139 ? 11.316 -20.071 -0.838 1.00 47.94 139 ARG A N 1
ATOM 1023 C CA . ARG A 1 139 ? 10.754 -19.876 0.503 1.00 47.94 139 ARG A CA 1
ATOM 1024 C C . ARG A 1 139 ? 11.543 -20.649 1.565 1.00 47.94 139 ARG A C 1
ATOM 1026 O O . ARG A 1 139 ? 11.785 -20.124 2.643 1.00 47.94 139 ARG A O 1
ATOM 1033 N N . ARG A 1 140 ? 11.978 -21.872 1.248 1.00 43.75 140 ARG A N 1
ATOM 1034 C CA . ARG A 1 140 ? 12.771 -22.725 2.145 1.00 43.75 140 ARG A CA 1
ATOM 1035 C C . ARG A 1 140 ? 14.187 -22.180 2.357 1.00 43.75 140 ARG A C 1
ATOM 1037 O O . ARG A 1 140 ? 14.646 -22.138 3.491 1.00 43.75 140 ARG A O 1
ATOM 1044 N N . THR A 1 141 ? 14.841 -21.693 1.302 1.00 41.81 141 THR A N 1
ATOM 1045 C CA . THR A 1 141 ? 16.192 -21.112 1.390 1.00 41.81 141 THR A CA 1
ATOM 1046 C C . THR A 1 141 ? 16.231 -19.810 2.198 1.00 41.81 141 THR A C 1
ATOM 1048 O O . THR A 1 141 ? 17.195 -19.584 2.922 1.00 41.81 141 THR A O 1
ATOM 1051 N N . LEU A 1 142 ? 15.190 -18.972 2.128 1.00 41.59 142 LEU A N 1
ATOM 1052 C CA . LEU A 1 142 ? 15.089 -17.764 2.959 1.00 41.59 142 LEU A CA 1
ATOM 1053 C C . LEU A 1 142 ? 14.984 -18.130 4.453 1.00 41.59 142 LEU A C 1
ATOM 1055 O O . LEU A 1 142 ? 15.819 -17.689 5.249 1.00 41.59 142 LEU A O 1
ATOM 1059 N N . VAL A 1 143 ? 14.100 -19.081 4.782 1.00 47.06 143 VAL A N 1
ATOM 1060 C CA . VAL A 1 143 ? 13.900 -19.605 6.147 1.00 47.06 143 VAL A CA 1
ATOM 1061 C C . VAL A 1 143 ? 15.174 -20.241 6.724 1.00 47.06 143 VAL A C 1
ATOM 1063 O O . VAL A 1 143 ? 15.497 -20.034 7.892 1.00 47.06 143 VAL A O 1
ATOM 1066 N N . GLU A 1 144 ? 15.946 -20.974 5.918 1.00 45.28 144 GLU A N 1
ATOM 1067 C CA . GLU A 1 144 ? 17.175 -21.657 6.359 1.00 45.28 144 GLU A CA 1
ATOM 1068 C C . GLU A 1 144 ? 18.342 -20.700 6.691 1.00 45.28 144 GLU A C 1
ATOM 1070 O O . GLU A 1 144 ? 19.277 -21.097 7.387 1.00 45.28 144 GLU A O 1
ATOM 1075 N N . THR A 1 145 ? 18.288 -19.427 6.272 1.00 46.97 145 THR A N 1
ATOM 1076 C CA . THR A 1 145 ? 19.317 -18.414 6.612 1.00 46.97 145 THR A CA 1
ATOM 1077 C C . THR A 1 145 ? 19.048 -17.650 7.926 1.00 46.97 145 THR A C 1
ATOM 1079 O O . THR A 1 145 ? 19.941 -16.993 8.464 1.00 46.97 145 THR A O 1
ATOM 1082 N N . GLY A 1 146 ? 17.862 -17.824 8.523 1.00 45.56 146 GLY A N 1
ATOM 1083 C CA . GLY A 1 146 ? 17.723 -18.298 9.910 1.00 45.56 146 GLY A CA 1
ATOM 1084 C C . GLY A 1 146 ? 17.944 -17.370 11.117 1.00 45.56 146 GLY A C 1
ATOM 1085 O O . GLY A 1 146 ? 17.958 -17.875 12.237 1.00 45.56 146 GLY A O 1
ATOM 1086 N N . LYS A 1 147 ? 18.107 -16.048 10.971 1.00 40.78 147 LYS A N 1
ATOM 1087 C CA . LYS A 1 147 ? 17.996 -15.110 12.127 1.00 40.78 147 LYS A CA 1
ATOM 1088 C C . LYS A 1 147 ? 17.238 -13.812 11.841 1.00 40.78 147 LYS A C 1
ATOM 1090 O O . LYS A 1 147 ? 16.757 -13.169 12.770 1.00 40.78 147 LYS A O 1
ATOM 1095 N N . THR A 1 148 ? 17.119 -13.432 10.575 1.00 45.09 148 THR A N 1
ATOM 1096 C CA . THR A 1 148 ? 16.433 -12.202 10.152 1.00 45.09 148 THR A CA 1
ATOM 1097 C C . THR A 1 148 ? 14.942 -12.444 9.893 1.00 45.09 148 THR A C 1
ATOM 1099 O O . THR A 1 148 ? 14.126 -11.575 10.197 1.00 45.09 148 THR A O 1
ATOM 1102 N N . ASP A 1 149 ? 14.577 -13.644 9.429 1.00 51.47 149 ASP A N 1
ATOM 1103 C CA . ASP A 1 149 ? 13.193 -14.007 9.094 1.00 51.47 149 ASP A CA 1
ATOM 1104 C C . ASP A 1 149 ? 12.284 -14.086 10.321 1.00 51.47 149 ASP A C 1
ATOM 1106 O O . ASP A 1 149 ? 11.149 -13.619 10.252 1.00 51.47 149 ASP A O 1
ATOM 1110 N N . ASP A 1 150 ? 12.779 -14.562 11.467 1.00 50.31 150 ASP A N 1
ATOM 1111 C CA . ASP A 1 150 ? 12.001 -14.575 12.712 1.00 50.31 150 ASP A CA 1
ATOM 1112 C C . ASP A 1 150 ? 11.686 -13.152 13.187 1.00 50.31 150 ASP A C 1
ATOM 1114 O O . ASP A 1 150 ? 10.568 -12.864 13.599 1.00 50.31 150 ASP A O 1
ATOM 1118 N N . ILE A 1 151 ? 12.645 -12.225 13.077 1.00 53.28 151 ILE A N 1
ATOM 1119 C CA . ILE A 1 151 ? 12.452 -10.823 13.476 1.00 53.28 151 ILE A CA 1
ATOM 1120 C C . ILE A 1 151 ? 11.465 -10.128 12.533 1.00 53.28 151 ILE A C 1
ATOM 1122 O O . ILE A 1 151 ? 10.596 -9.391 12.995 1.00 53.28 151 ILE A O 1
ATOM 1126 N N . ILE A 1 152 ? 11.576 -10.357 11.222 1.00 63.38 152 ILE A N 1
ATOM 1127 C CA . ILE A 1 152 ? 10.646 -9.801 10.228 1.00 63.38 152 ILE A CA 1
ATOM 1128 C C . ILE A 1 152 ? 9.243 -10.390 10.422 1.00 63.38 152 ILE A C 1
ATOM 1130 O O . ILE A 1 152 ? 8.260 -9.651 10.426 1.00 63.38 152 ILE A O 1
ATOM 1134 N N . THR A 1 153 ? 9.145 -11.698 10.653 1.00 66.25 153 THR A N 1
ATOM 1135 C CA . THR A 1 153 ? 7.880 -12.401 10.901 1.00 66.25 153 THR A CA 1
ATOM 1136 C C . THR A 1 153 ? 7.211 -11.918 12.185 1.00 66.25 153 THR A C 1
ATOM 1138 O O . THR A 1 153 ? 6.020 -11.616 12.177 1.00 66.25 153 THR A O 1
ATOM 1141 N N . LEU A 1 154 ? 7.968 -11.773 13.276 1.00 65.50 154 LEU A N 1
ATOM 1142 C CA . LEU A 1 154 ? 7.456 -11.232 14.536 1.00 65.50 154 LEU A CA 1
ATOM 1143 C C . LEU A 1 154 ? 6.974 -9.789 14.372 1.00 65.50 154 LEU A C 1
ATOM 1145 O O . LEU A 1 154 ? 5.862 -9.483 14.786 1.00 65.50 154 LEU A O 1
ATOM 1149 N N . ARG A 1 155 ? 7.742 -8.929 13.687 1.00 72.88 155 ARG A N 1
ATOM 1150 C CA . ARG A 1 155 ? 7.325 -7.547 13.386 1.00 72.88 155 ARG A CA 1
ATOM 1151 C C . ARG A 1 155 ? 6.030 -7.488 12.582 1.00 72.88 155 ARG A C 1
ATOM 1153 O O . ARG A 1 155 ? 5.175 -6.659 12.867 1.00 72.88 155 ARG A O 1
ATOM 1160 N N . ARG A 1 156 ? 5.872 -8.371 11.596 1.00 77.50 156 ARG A N 1
ATOM 1161 C CA . ARG A 1 156 ? 4.645 -8.491 10.798 1.00 77.50 156 ARG A CA 1
ATOM 1162 C C . ARG A 1 156 ? 3.451 -8.916 11.650 1.00 77.50 156 ARG A C 1
ATOM 1164 O O . ARG A 1 156 ? 2.390 -8.307 11.566 1.00 77.50 156 ARG A O 1
ATOM 1171 N N . LEU A 1 157 ? 3.626 -9.913 12.515 1.00 78.56 157 LEU A N 1
ATOM 1172 C CA . LEU A 1 157 ? 2.575 -10.341 13.441 1.00 78.56 157 LEU A CA 1
ATOM 1173 C C . LEU A 1 157 ? 2.214 -9.257 14.464 1.00 78.56 157 LEU A C 1
ATOM 1175 O O . LEU A 1 157 ? 1.037 -9.093 14.778 1.00 78.56 157 LEU A O 1
ATOM 1179 N N . ASP A 1 158 ? 3.192 -8.504 14.965 1.00 82.38 158 ASP A N 1
ATOM 1180 C CA . ASP A 1 158 ? 2.936 -7.366 15.850 1.00 82.38 158 ASP A CA 1
ATOM 1181 C C . ASP A 1 158 ? 2.164 -6.265 15.115 1.00 82.38 158 ASP A C 1
ATOM 1183 O O . ASP A 1 158 ? 1.162 -5.774 15.636 1.00 82.38 158 ASP A O 1
ATOM 1187 N N . ALA A 1 159 ? 2.520 -5.976 13.859 1.00 85.19 159 ALA A N 1
ATOM 1188 C CA . ALA A 1 159 ? 1.771 -5.036 13.037 1.00 85.19 159 ALA A CA 1
ATOM 1189 C C . ALA A 1 159 ? 0.317 -5.479 12.808 1.00 85.19 159 ALA A C 1
ATOM 1191 O O . ALA A 1 159 ? -0.601 -4.671 12.939 1.00 85.19 159 ALA A O 1
ATOM 1192 N N . ALA A 1 160 ? 0.081 -6.767 12.538 1.00 87.19 160 ALA A N 1
ATOM 1193 C CA . ALA A 1 160 ? -1.268 -7.315 12.390 1.00 87.19 160 ALA A CA 1
ATOM 1194 C C . ALA A 1 160 ? -2.100 -7.191 13.681 1.00 87.19 160 ALA A C 1
ATOM 1196 O O . ALA A 1 160 ? -3.289 -6.863 13.632 1.00 87.19 160 ALA A O 1
ATOM 1197 N N . ARG A 1 161 ? -1.483 -7.405 14.851 1.00 90.81 161 ARG A N 1
ATOM 1198 C CA . ARG A 1 161 ? -2.144 -7.207 16.154 1.00 90.81 161 ARG A CA 1
ATOM 1199 C C . ARG A 1 161 ? -2.518 -5.747 16.381 1.00 90.81 161 ARG A C 1
ATOM 1201 O O . ARG A 1 161 ? -3.640 -5.478 16.805 1.00 90.81 161 ARG A O 1
ATOM 1208 N N . GLU A 1 162 ? -1.607 -4.821 16.096 1.00 94.06 162 GLU A N 1
ATOM 1209 C CA . GLU A 1 162 ? -1.870 -3.384 16.221 1.00 94.06 162 GLU A CA 1
ATOM 1210 C C . GLU A 1 162 ? -2.978 -2.928 15.265 1.00 94.06 162 GLU A C 1
ATOM 1212 O O . GLU A 1 162 ? -3.892 -2.223 15.683 1.00 94.06 162 GLU A O 1
ATOM 1217 N N . LEU A 1 163 ? -2.953 -3.388 14.012 1.00 93.44 163 LEU A N 1
ATOM 1218 C CA . LEU A 1 163 ? -4.005 -3.118 13.032 1.00 93.44 163 LEU A CA 1
ATOM 1219 C C . LEU A 1 163 ? -5.379 -3.587 13.532 1.00 93.44 163 LEU A C 1
ATOM 1221 O O . LEU A 1 163 ? -6.346 -2.834 13.475 1.00 93.44 163 LEU A O 1
ATOM 1225 N N . ARG A 1 164 ? -5.478 -4.789 14.113 1.00 93.06 164 ARG A N 1
ATOM 1226 C CA . ARG A 1 164 ? -6.735 -5.250 14.729 1.00 93.06 164 ARG A CA 1
ATOM 1227 C C . ARG A 1 164 ? -7.195 -4.374 15.886 1.00 93.06 164 ARG A C 1
ATOM 1229 O O . ARG A 1 164 ? -8.391 -4.140 16.013 1.00 93.06 164 ARG A O 1
ATOM 1236 N N . ALA A 1 165 ? -6.268 -3.912 16.720 1.00 93.94 165 ALA A N 1
ATOM 1237 C CA . ALA A 1 165 ? -6.594 -3.034 17.837 1.00 93.94 165 ALA A CA 1
ATOM 1238 C C . ALA A 1 165 ? -7.108 -1.664 17.365 1.00 93.94 165 ALA A C 1
ATOM 1240 O O . ALA A 1 165 ? -7.964 -1.088 18.021 1.00 93.94 165 ALA A O 1
ATOM 1241 N N . LEU A 1 166 ? -6.621 -1.166 16.224 1.00 90.06 166 LEU A N 1
ATOM 1242 C CA . LEU A 1 166 ? -7.088 0.083 15.613 1.00 90.06 166 LEU A CA 1
ATOM 1243 C C . LEU A 1 166 ? -8.482 -0.038 14.975 1.00 90.06 166 LEU A C 1
ATOM 1245 O O . LEU A 1 166 ? -9.116 0.980 14.718 1.00 90.06 166 LEU A O 1
ATOM 1249 N N . ALA A 1 167 ? -8.955 -1.258 14.714 1.00 87.00 167 ALA A N 1
ATOM 1250 C CA . ALA A 1 167 ? -10.241 -1.527 14.073 1.00 87.00 167 ALA A CA 1
ATOM 1251 C C . ALA A 1 167 ? -11.422 -1.734 15.047 1.00 87.00 167 ALA A C 1
ATOM 1253 O O . ALA A 1 167 ? -12.554 -1.928 14.584 1.00 87.00 167 ALA A O 1
ATOM 1254 N N . GLY A 1 168 ? -11.157 -1.778 16.360 1.00 65.50 168 GLY A N 1
ATOM 1255 C CA . GLY A 1 168 ? -12.133 -2.028 17.433 1.00 65.50 168 GLY A CA 1
ATOM 1256 C C . GLY A 1 168 ? -12.349 -0.818 18.329 1.00 65.50 168 GLY A C 1
ATOM 1257 O O . GLY A 1 168 ? -13.464 -0.728 18.888 1.00 65.50 168 GLY A O 1
#

Radius of gyration: 15.85 Å; chains: 1; bounding box: 35×42×37 Å

Secondary structure (DSSP, 8-state):
-HHHHHHHHHHHHHHHHHHHH-SSHHHHHHHHHHHHHHSPTTHHHHHHHHHHHHHIIIIIS-GGG--TTHHHHHHHHHHHHHHTT-TTGGGHHHHHHHHGGGS-HHHHHHHHHHHHHHHHHHHTT-S--TT----HHHHHHHHHT-SHHHHHHHHHHHHHHHHHHHT-

Sequence (168 aa):
MEVLQERVNVAVDAMYDVSNNATTWQEAHALAQEHIRNAEPGVIRATVEQSMAKLMLVGYLNPNTRESGTTDLALAYSQVLVDRGSPEAEAVLETVKAFGSGWSPADLQEVALGAAAAVEAHVAGGTPCKDCDLPAEVRRTLVETGKTDDIITLRRLDAARELRALAG

pLDDT: mean 78.53, std 17.72, range [40.06, 97.31]

Foldseek 3Di:
DVVLVVLVVLLVVLLVCLVVPDPALVSSVVSLVVSLVPFDPDLSSLSSLLSSLLCSLPPHLQLVDDDPPCLVVLLVSLVSCLVQLHLSNLSVLNSCVRRVVVDDLVSLLSSLQSSLSSNVCVLVVHDQRRNNDDDVVVVVVVCVVPDVVVVVNVSSNVSSVSSNVRSD